Protein AF-A0A7C3EVA5-F1 (afdb_monomer)

Sequence (139 aa):
MPAAIPRGIEVLVKKASVDPEFKALLLERRSEAAREIGLELAPAETAMLNGAASGQLEAIIAQTTVSPVSRAAFLGKAAAVMLAALGAGAGCDGCIPVTGSAPDRPPASTGEQPDRPEKAPPKKNPDPMPTEGIRPDRP

Radius of gyration: 32.57 Å; Cα contacts (8 Å, |Δi|>4): 89; chains: 1; bounding box: 48×87×63 Å

Mean predicted aligned error: 17.36 Å

Solvent-accessible surface area (backbone atoms only — not comparable to full-atom values): 9161 Å² total; per-residue (Å²): 129,83,81,76,77,55,68,61,60,51,50,52,38,52,24,32,50,79,30,67,68,55,33,53,41,36,71,76,37,54,75,55,42,36,53,71,25,68,38,83,64,52,74,68,54,48,52,50,61,69,69,50,52,67,72,56,54,50,52,51,22,74,70,47,82,71,57,80,85,46,41,64,41,44,73,52,59,50,36,69,51,34,51,48,51,60,49,56,62,73,63,66,89,67,74,63,83,74,72,78,79,69,82,81,70,76,79,84,86,74,86,80,87,86,84,90,86,86,88,86,90,91,88,78,85,85,85,83,82,86,76,87,84,82,89,79,81,83,131

pLDDT: mean 71.33, std 17.52, range [39.62, 91.0]

Structure (mmCIF, N/CA/C/O backbone):
data_AF-A0A7C3EVA5-F1
#
_entry.id   AF-A0A7C3EVA5-F1
#
loop_
_atom_site.group_PDB
_atom_site.id
_atom_site.type_symbol
_atom_site.label_atom_id
_atom_site.label_alt_id
_atom_site.label_comp_id
_atom_site.label_asym_id
_atom_site.label_entity_id
_atom_site.label_seq_id
_atom_site.pdbx_PDB_ins_code
_atom_site.Cartn_x
_atom_site.Cartn_y
_atom_site.Cartn_z
_atom_site.occupancy
_atom_site.B_iso_or_equiv
_atom_site.auth_seq_id
_atom_site.auth_comp_id
_atom_site.auth_asym_id
_atom_site.auth_atom_id
_atom_site.pdbx_PDB_model_num
ATOM 1 N N . MET A 1 1 ? -1.117 10.955 -20.124 1.00 39.62 1 MET A N 1
ATOM 2 C CA . MET A 1 1 ? -1.614 9.664 -19.605 1.00 39.62 1 MET A CA 1
ATOM 3 C C . MET A 1 1 ? -1.345 9.664 -18.111 1.00 39.62 1 MET A C 1
ATOM 5 O O . MET A 1 1 ? -0.209 9.967 -17.762 1.00 39.62 1 MET A O 1
ATOM 9 N N . PRO A 1 2 ? -2.339 9.472 -17.229 1.00 46.97 2 PRO A N 1
ATOM 10 C CA . PRO A 1 2 ? -2.064 9.442 -15.796 1.00 46.97 2 PRO A CA 1
ATOM 11 C C . PRO A 1 2 ? -1.095 8.292 -15.497 1.00 46.97 2 PRO A C 1
ATOM 13 O O . PRO A 1 2 ? -1.225 7.212 -16.071 1.00 46.97 2 PRO A O 1
ATOM 16 N N . ALA A 1 3 ? -0.095 8.540 -14.652 1.00 56.44 3 ALA A N 1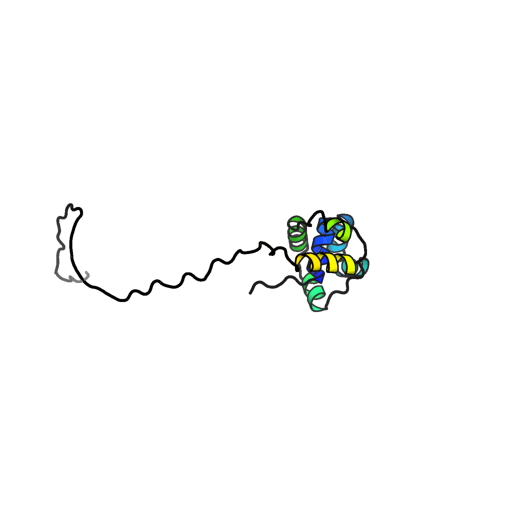
ATOM 17 C CA . ALA A 1 3 ? 0.829 7.505 -14.212 1.00 56.44 3 ALA A CA 1
ATOM 18 C C . ALA A 1 3 ? 0.031 6.439 -13.448 1.00 56.44 3 ALA A C 1
ATOM 20 O O . ALA A 1 3 ? -0.573 6.739 -12.418 1.00 56.44 3 ALA A O 1
ATOM 21 N N . ALA A 1 4 ? -0.021 5.217 -13.977 1.00 70.88 4 ALA A N 1
ATOM 22 C CA . ALA A 1 4 ? -0.650 4.108 -13.277 1.00 70.88 4 ALA A CA 1
ATOM 23 C C . ALA A 1 4 ? 0.143 3.835 -11.993 1.00 70.88 4 ALA A C 1
ATOM 25 O O . ALA A 1 4 ? 1.362 3.663 -12.041 1.00 70.88 4 ALA A O 1
ATOM 26 N N . ILE A 1 5 ? -0.543 3.819 -10.848 1.00 73.81 5 ILE A N 1
ATOM 27 C CA . ILE A 1 5 ? 0.078 3.412 -9.588 1.00 73.81 5 ILE A CA 1
ATOM 28 C C . ILE A 1 5 ? 0.494 1.942 -9.746 1.00 73.81 5 ILE A C 1
ATOM 30 O O . ILE A 1 5 ? -0.334 1.124 -10.161 1.00 73.81 5 ILE A O 1
ATOM 34 N N . PRO A 1 6 ? 1.754 1.587 -9.445 1.00 85.50 6 PRO A N 1
ATOM 35 C CA . PRO A 1 6 ? 2.186 0.202 -9.509 1.00 85.50 6 PRO A CA 1
ATOM 36 C C . PRO A 1 6 ? 1.341 -0.688 -8.596 1.00 85.50 6 PRO A C 1
ATOM 38 O O . PRO A 1 6 ? 1.009 -0.316 -7.466 1.00 85.50 6 PRO A O 1
ATOM 41 N N . ARG A 1 7 ? 0.983 -1.875 -9.093 1.00 85.31 7 ARG A N 1
ATOM 42 C CA . ARG A 1 7 ? 0.023 -2.767 -8.427 1.00 85.31 7 ARG A CA 1
ATOM 43 C C . ARG A 1 7 ? 0.498 -3.193 -7.041 1.00 85.31 7 ARG A C 1
ATOM 45 O O . ARG A 1 7 ? -0.337 -3.327 -6.150 1.00 85.31 7 ARG A O 1
ATOM 52 N N . GLY A 1 8 ? 1.806 -3.362 -6.835 1.00 87.31 8 GLY A N 1
ATOM 53 C CA . GLY A 1 8 ? 2.351 -3.717 -5.529 1.00 87.31 8 GLY A CA 1
ATOM 54 C C . GLY A 1 8 ? 2.138 -2.607 -4.498 1.00 87.31 8 GLY A C 1
ATOM 55 O O . GLY A 1 8 ? 1.635 -2.859 -3.404 1.00 87.31 8 GLY A O 1
ATOM 56 N N . ILE A 1 9 ? 2.424 -1.358 -4.875 1.00 87.38 9 ILE A N 1
ATOM 57 C CA . ILE A 1 9 ? 2.202 -0.188 -4.011 1.00 87.38 9 ILE A CA 1
ATOM 58 C C . ILE A 1 9 ? 0.711 -0.033 -3.690 1.00 87.38 9 ILE A C 1
ATOM 60 O O . ILE A 1 9 ? 0.348 0.228 -2.544 1.00 87.38 9 ILE A O 1
ATOM 64 N N . GLU A 1 10 ? -0.161 -0.254 -4.673 1.00 88.69 10 GLU A N 1
ATOM 65 C CA . GLU A 1 10 ? -1.607 -0.172 -4.474 1.00 88.69 10 GLU A CA 1
ATOM 66 C C . GLU A 1 10 ? -2.120 -1.191 -3.439 1.00 88.69 10 GLU A C 1
ATOM 68 O O . GLU A 1 10 ? -2.944 -0.846 -2.589 1.00 88.69 10 GLU A O 1
ATOM 73 N N . VAL A 1 11 ? -1.606 -2.427 -3.463 1.00 88.88 11 VAL A N 1
ATOM 74 C CA . VAL A 1 11 ? -1.947 -3.456 -2.466 1.00 88.88 11 VAL A CA 1
ATOM 75 C C . VAL A 1 11 ? -1.525 -3.029 -1.062 1.00 88.88 11 VAL A C 1
ATOM 77 O O . VAL A 1 11 ? -2.317 -3.157 -0.128 1.00 88.88 11 VAL A O 1
ATOM 80 N N . LEU A 1 12 ? -0.311 -2.494 -0.911 1.00 89.94 12 LEU A N 1
ATOM 81 C CA . LEU A 1 12 ? 0.214 -2.059 0.387 1.00 89.94 12 LEU A CA 1
ATOM 82 C C . LEU A 1 12 ? -0.621 -0.931 0.988 1.00 89.94 12 LEU A C 1
ATOM 84 O O . LEU A 1 12 ? -0.996 -0.991 2.158 1.00 89.94 12 LEU A O 1
ATOM 88 N N . VAL A 1 13 ? -0.953 0.070 0.173 1.00 90.19 13 VAL A N 1
ATOM 89 C CA . VAL A 1 13 ? -1.773 1.210 0.593 1.00 90.19 13 VAL A CA 1
ATOM 90 C C . VAL A 1 13 ? -3.177 0.750 0.993 1.00 90.19 13 VAL A C 1
ATOM 92 O O . VAL A 1 13 ? -3.679 1.146 2.045 1.00 90.19 13 VAL A O 1
ATOM 95 N N . LYS A 1 14 ? -3.809 -0.123 0.195 1.00 90.56 14 LYS A N 1
ATOM 96 C CA . LYS A 1 14 ? -5.143 -0.660 0.505 1.00 90.56 14 LYS A CA 1
ATOM 97 C C . LYS A 1 14 ? -5.141 -1.522 1.764 1.00 90.56 14 LYS A C 1
ATOM 99 O O . LYS A 1 14 ? -6.068 -1.408 2.562 1.00 90.56 14 LYS A O 1
ATOM 104 N N . LYS A 1 15 ? -4.098 -2.327 1.988 1.00 90.31 15 LYS A N 1
ATOM 105 C CA . LYS A 1 15 ? -3.949 -3.085 3.235 1.00 90.31 15 LYS A CA 1
ATOM 106 C C . LYS A 1 15 ? -3.798 -2.155 4.439 1.00 90.31 15 LYS A C 1
ATOM 108 O O . LYS A 1 15 ? -4.549 -2.289 5.397 1.00 90.31 15 LYS A O 1
ATOM 113 N N . ALA A 1 16 ? -2.906 -1.170 4.365 1.00 90.56 16 ALA A N 1
ATOM 114 C CA . ALA A 1 16 ? -2.685 -0.210 5.447 1.00 90.56 16 ALA A CA 1
ATOM 115 C C . ALA A 1 16 ? -3.921 0.659 5.767 1.00 90.56 16 ALA A C 1
ATOM 117 O O . ALA A 1 16 ? -4.032 1.193 6.867 1.00 90.56 16 ALA A O 1
ATOM 118 N N . SER A 1 17 ? -4.863 0.804 4.830 1.00 91.00 17 SER A N 1
ATOM 119 C CA . SER A 1 17 ? -6.144 1.485 5.074 1.00 91.00 17 SER A CA 1
ATOM 120 C C . SER A 1 17 ? -7.099 0.658 5.952 1.00 91.00 17 SER A C 1
ATOM 122 O O . SER A 1 17 ? -7.877 1.219 6.725 1.00 91.00 17 SER A O 1
ATOM 124 N N . VAL A 1 18 ? -7.034 -0.677 5.885 1.00 89.62 18 VAL A N 1
ATOM 125 C CA . VAL A 1 18 ? -7.943 -1.570 6.631 1.00 89.62 18 VAL A CA 1
ATOM 126 C C . VAL A 1 18 ? -7.304 -2.226 7.855 1.00 89.62 18 VAL A C 1
ATOM 128 O O . VAL A 1 18 ? -8.039 -2.675 8.734 1.00 89.62 18 VAL A O 1
ATOM 131 N N . ASP A 1 19 ? -5.972 -2.271 7.899 1.00 90.06 19 ASP A N 1
ATOM 132 C CA . ASP A 1 19 ? -5.154 -2.902 8.931 1.00 90.06 19 ASP A CA 1
ATOM 133 C C . ASP A 1 19 ? -4.195 -1.858 9.552 1.00 90.06 19 ASP A C 1
ATOM 135 O O . ASP A 1 19 ? -3.179 -1.498 8.943 1.00 90.06 19 ASP A O 1
ATOM 139 N N . PRO A 1 20 ? -4.519 -1.325 10.748 1.00 88.75 20 PRO A N 1
ATOM 140 C CA . PRO A 1 20 ? -3.715 -0.292 11.395 1.00 88.75 20 PRO A CA 1
ATOM 141 C C . PRO A 1 20 ? -2.366 -0.810 11.912 1.00 88.75 20 PRO A C 1
ATOM 143 O O . PRO A 1 20 ? -1.418 -0.026 11.988 1.00 88.75 20 PRO A O 1
ATOM 146 N N . GLU A 1 21 ? -2.248 -2.103 12.233 1.00 89.25 21 GLU A N 1
ATOM 147 C CA . GLU A 1 21 ? -0.969 -2.707 12.627 1.00 89.25 21 GLU A CA 1
ATOM 148 C C . GLU A 1 21 ? -0.035 -2.761 11.418 1.00 89.25 21 GLU A C 1
ATOM 150 O O . GLU A 1 21 ? 1.110 -2.306 11.480 1.00 89.25 21 GLU A O 1
ATOM 155 N N . PHE A 1 22 ? -0.566 -3.188 10.269 1.00 89.69 22 PHE A N 1
ATOM 156 C CA . PHE A 1 22 ? 0.178 -3.163 9.016 1.00 89.69 22 PHE A CA 1
ATOM 157 C C . PHE A 1 22 ? 0.539 -1.742 8.574 1.00 89.69 22 PHE A C 1
ATOM 159 O O . PHE A 1 22 ? 1.620 -1.526 8.030 1.00 89.69 22 PHE A O 1
ATOM 166 N N . LYS A 1 23 ? -0.322 -0.746 8.825 1.00 90.75 23 LYS A N 1
ATOM 167 C CA . LYS A 1 23 ? 0.007 0.665 8.570 1.00 90.75 23 LYS A CA 1
ATOM 168 C C . LYS A 1 23 ? 1.256 1.093 9.338 1.00 90.75 23 LYS A C 1
ATOM 170 O O . LYS A 1 23 ? 2.144 1.698 8.740 1.00 90.75 23 LYS A O 1
ATOM 175 N N . ALA A 1 24 ? 1.326 0.801 10.637 1.00 90.44 24 ALA A N 1
ATOM 176 C CA . ALA A 1 24 ? 2.489 1.151 11.452 1.00 90.44 24 ALA A CA 1
ATOM 177 C C . ALA A 1 24 ? 3.761 0.484 10.906 1.00 90.44 24 ALA A C 1
ATOM 179 O O . ALA A 1 24 ? 4.775 1.154 10.698 1.00 90.44 24 ALA A O 1
ATOM 180 N N . LEU A 1 25 ? 3.663 -0.803 10.561 1.00 90.56 25 LEU A N 1
ATOM 181 C CA . LEU A 1 25 ? 4.769 -1.569 9.996 1.00 90.56 25 LEU A CA 1
ATOM 182 C C . LEU A 1 25 ? 5.211 -1.035 8.624 1.00 90.56 25 LEU A C 1
ATOM 184 O O . LEU A 1 25 ? 6.407 -0.925 8.366 1.00 90.56 25 LEU A O 1
ATOM 188 N N . LEU A 1 26 ? 4.278 -0.622 7.761 1.00 89.94 26 LEU A N 1
ATOM 189 C CA . LEU A 1 26 ? 4.586 -0.006 6.469 1.00 89.94 26 LEU A CA 1
ATOM 190 C C . LEU A 1 26 ? 5.310 1.339 6.627 1.00 89.94 26 LEU A C 1
ATOM 192 O O . LEU A 1 26 ? 6.201 1.639 5.836 1.00 89.94 26 LEU A O 1
ATOM 196 N N . LEU A 1 27 ? 4.960 2.145 7.632 1.00 89.12 27 LEU A N 1
ATOM 197 C CA . LEU A 1 27 ? 5.599 3.445 7.869 1.00 89.12 27 LEU A CA 1
ATOM 198 C C . LEU A 1 27 ? 6.999 3.315 8.469 1.00 89.12 27 LEU A C 1
ATOM 200 O O . LEU A 1 27 ? 7.883 4.092 8.107 1.00 89.12 27 LEU A O 1
ATOM 204 N N . GLU A 1 28 ? 7.204 2.331 9.342 1.00 88.25 28 GLU A N 1
ATOM 205 C CA . GLU A 1 28 ? 8.499 2.068 9.967 1.00 88.25 28 GLU A CA 1
ATOM 206 C C . GLU A 1 28 ? 9.436 1.294 9.027 1.00 88.25 28 GLU A C 1
ATOM 208 O O . GLU A 1 28 ? 10.612 1.632 8.883 1.00 88.25 28 GLU A O 1
ATOM 213 N N . ARG A 1 29 ? 8.915 0.258 8.356 1.00 86.75 29 ARG A N 1
ATOM 214 C CA . ARG A 1 29 ? 9.695 -0.750 7.624 1.00 86.75 29 ARG A CA 1
ATOM 215 C C . ARG A 1 29 ? 9.073 -1.100 6.276 1.00 86.75 29 ARG A C 1
ATOM 217 O O . ARG A 1 29 ? 8.719 -2.242 5.986 1.00 86.75 29 ARG A O 1
ATOM 224 N N . ARG A 1 30 ? 9.013 -0.097 5.401 1.00 85.88 30 ARG A N 1
ATOM 225 C CA . ARG A 1 30 ? 8.369 -0.132 4.073 1.00 85.88 30 ARG A CA 1
ATOM 226 C C . ARG A 1 30 ? 8.618 -1.402 3.256 1.00 85.88 30 ARG A C 1
ATOM 228 O O . ARG A 1 30 ? 7.681 -2.021 2.765 1.00 85.88 30 ARG A O 1
ATOM 235 N N . SER A 1 31 ? 9.885 -1.781 3.097 1.00 79.56 31 SER A N 1
ATOM 236 C CA . SER A 1 31 ? 10.266 -2.934 2.270 1.00 79.56 31 SER A CA 1
ATOM 237 C C . SER A 1 31 ? 10.022 -4.276 2.974 1.00 79.56 31 SER A C 1
ATOM 239 O O . SER A 1 31 ? 9.767 -5.273 2.304 1.00 79.56 31 SER A O 1
ATOM 241 N N . GLU A 1 32 ? 10.057 -4.319 4.309 1.00 84.56 32 GLU A N 1
ATOM 242 C CA . GLU A 1 32 ? 9.725 -5.528 5.079 1.00 84.56 32 GLU A CA 1
ATOM 243 C C . GLU A 1 32 ? 8.214 -5.777 5.111 1.00 84.56 32 GLU A C 1
ATOM 245 O O . GLU A 1 32 ? 7.797 -6.930 5.025 1.00 84.56 32 GLU A O 1
ATOM 250 N N . ALA A 1 33 ? 7.398 -4.718 5.104 1.00 87.44 33 ALA A N 1
ATOM 251 C CA . ALA A 1 33 ? 5.938 -4.814 5.037 1.00 87.44 33 ALA A CA 1
ATOM 252 C C . ALA A 1 33 ? 5.448 -5.618 3.830 1.00 87.44 33 ALA A C 1
ATOM 254 O O . ALA A 1 33 ? 4.559 -6.459 3.942 1.00 87.44 33 ALA A O 1
ATOM 255 N N . ALA A 1 34 ? 6.063 -5.407 2.664 1.00 87.62 34 ALA A N 1
ATOM 256 C CA . ALA A 1 34 ? 5.739 -6.184 1.474 1.00 87.62 34 ALA A CA 1
ATOM 257 C C . ALA A 1 34 ? 6.062 -7.675 1.656 1.00 87.62 34 ALA A C 1
ATOM 259 O O . ALA A 1 34 ? 5.253 -8.536 1.312 1.00 87.62 34 ALA A O 1
ATOM 260 N N . ARG A 1 35 ? 7.198 -7.993 2.284 1.00 86.94 35 ARG A N 1
ATOM 261 C CA . ARG A 1 35 ? 7.612 -9.382 2.535 1.00 86.94 35 ARG A CA 1
ATOM 262 C C . ARG A 1 35 ? 6.706 -10.080 3.544 1.00 86.94 35 ARG A C 1
ATOM 264 O O . ARG A 1 35 ? 6.456 -11.270 3.389 1.00 86.94 35 ARG A O 1
ATOM 271 N N . GLU A 1 36 ? 6.176 -9.352 4.525 1.00 87.12 36 GLU A N 1
ATOM 272 C CA . GLU A 1 36 ? 5.260 -9.894 5.536 1.00 87.12 36 GLU A CA 1
ATOM 273 C C . GLU A 1 36 ? 3.993 -10.501 4.915 1.00 87.12 36 GLU A C 1
ATOM 275 O O . GLU A 1 36 ? 3.476 -11.511 5.394 1.00 87.12 36 GLU A O 1
ATOM 280 N N . ILE A 1 37 ? 3.518 -9.918 3.812 1.00 85.56 37 ILE A N 1
ATOM 281 C CA . ILE A 1 37 ? 2.356 -10.420 3.069 1.00 85.56 37 ILE A CA 1
ATOM 282 C C . ILE A 1 37 ? 2.723 -11.329 1.889 1.00 85.56 37 ILE A C 1
ATOM 284 O O . ILE A 1 37 ? 1.853 -11.714 1.106 1.00 85.56 37 ILE A O 1
ATOM 288 N N . GLY A 1 38 ? 4.008 -11.655 1.726 1.00 85.31 38 GLY A N 1
ATOM 289 C CA . GLY A 1 38 ? 4.509 -12.404 0.574 1.00 85.31 38 GLY A CA 1
ATOM 290 C C . GLY A 1 38 ? 4.355 -11.650 -0.751 1.00 85.31 38 GLY A C 1
ATOM 291 O O . GLY A 1 38 ? 4.178 -12.280 -1.791 1.00 85.31 38 GLY A O 1
ATOM 292 N N . LEU A 1 39 ? 4.364 -10.313 -0.719 1.00 88.06 39 LEU A N 1
ATOM 293 C CA . LEU A 1 39 ? 4.369 -9.469 -1.910 1.00 88.06 39 LEU A CA 1
ATOM 294 C C . LEU A 1 39 ? 5.813 -9.163 -2.309 1.00 88.06 39 LEU A C 1
ATOM 296 O O . LEU A 1 39 ? 6.559 -8.526 -1.564 1.00 88.06 39 LEU A O 1
ATOM 300 N N . GLU A 1 40 ? 6.188 -9.575 -3.514 1.00 88.06 40 GLU A N 1
ATOM 301 C CA . GLU A 1 40 ? 7.451 -9.168 -4.120 1.00 88.06 40 GLU A CA 1
ATOM 302 C C . GLU A 1 40 ? 7.252 -7.862 -4.887 1.00 88.06 40 GLU A C 1
ATOM 304 O O . GLU A 1 40 ? 6.447 -7.786 -5.814 1.00 88.06 40 GLU A O 1
ATOM 309 N N . LEU A 1 41 ? 7.973 -6.821 -4.472 1.00 86.50 41 LEU A N 1
ATOM 310 C CA . LEU A 1 41 ? 8.001 -5.541 -5.172 1.00 86.50 41 LEU A CA 1
ATOM 311 C C . LEU A 1 41 ? 9.082 -5.572 -6.250 1.00 86.50 41 LEU A C 1
ATOM 313 O O . LEU A 1 41 ? 10.206 -6.019 -6.003 1.00 86.50 41 LEU A O 1
ATOM 317 N N . ALA A 1 42 ? 8.771 -5.036 -7.428 1.00 88.94 42 ALA A N 1
ATOM 318 C CA . ALA A 1 42 ? 9.787 -4.796 -8.440 1.00 88.94 42 ALA A CA 1
ATOM 319 C C . ALA A 1 42 ? 10.803 -3.746 -7.937 1.00 88.94 42 ALA A C 1
ATOM 321 O O . ALA A 1 42 ? 10.431 -2.846 -7.179 1.00 88.94 42 ALA A O 1
ATOM 322 N N . PRO A 1 43 ? 12.063 -3.761 -8.414 1.00 86.19 43 PRO A N 1
ATOM 323 C CA . PRO A 1 43 ? 13.078 -2.794 -7.984 1.00 86.19 43 PRO A CA 1
ATOM 324 C C . PRO A 1 43 ? 12.639 -1.329 -8.132 1.00 86.19 43 PRO A C 1
ATOM 326 O O . PRO A 1 43 ? 12.939 -0.495 -7.279 1.00 86.19 43 PRO A O 1
ATOM 329 N N . ALA A 1 44 ? 11.877 -1.024 -9.188 1.00 86.19 44 ALA A N 1
ATOM 330 C CA . ALA A 1 44 ? 11.302 0.300 -9.409 1.00 86.19 44 ALA A CA 1
ATOM 331 C C . ALA A 1 44 ? 10.239 0.665 -8.357 1.00 86.19 44 ALA A C 1
ATOM 333 O O . ALA A 1 44 ? 10.227 1.789 -7.864 1.00 86.19 44 ALA A O 1
ATOM 334 N N . GLU A 1 45 ? 9.384 -0.281 -7.961 1.00 86.62 45 GLU A N 1
ATOM 335 C CA . GLU A 1 45 ? 8.369 -0.070 -6.924 1.00 86.62 45 GLU A CA 1
ATOM 336 C C . GLU A 1 45 ? 9.012 0.139 -5.554 1.00 86.62 45 GLU A C 1
ATOM 338 O O . GLU A 1 45 ? 8.614 1.037 -4.815 1.00 86.62 45 GLU A O 1
ATOM 343 N N . THR A 1 46 ? 10.049 -0.636 -5.231 1.00 87.81 46 THR A N 1
ATOM 344 C CA . THR A 1 46 ? 10.836 -0.449 -4.008 1.00 87.81 46 THR A CA 1
ATOM 345 C C . THR A 1 46 ? 11.499 0.925 -3.980 1.00 87.81 46 THR A C 1
ATOM 347 O O . THR A 1 46 ? 11.427 1.615 -2.965 1.00 87.81 46 THR A O 1
ATOM 350 N N . ALA A 1 47 ? 12.107 1.358 -5.089 1.00 86.12 47 ALA A N 1
ATOM 351 C CA . ALA A 1 47 ? 12.704 2.688 -5.190 1.00 86.12 47 ALA A CA 1
ATOM 352 C C . ALA A 1 47 ? 11.656 3.798 -5.007 1.00 86.12 47 ALA A C 1
ATOM 354 O O . ALA A 1 47 ? 11.895 4.750 -4.265 1.00 86.12 47 ALA A O 1
ATOM 355 N N . MET A 1 48 ? 10.474 3.649 -5.613 1.00 85.75 48 MET A N 1
ATOM 356 C CA . MET A 1 48 ? 9.358 4.585 -5.444 1.00 85.75 48 MET A CA 1
ATOM 357 C C . MET A 1 48 ? 8.854 4.629 -3.997 1.00 85.75 48 MET A C 1
ATOM 359 O O . MET A 1 48 ? 8.667 5.712 -3.446 1.00 85.75 48 MET A O 1
ATOM 363 N N . LEU A 1 49 ? 8.672 3.471 -3.359 1.00 86.44 49 LEU A N 1
ATOM 364 C CA . LEU A 1 49 ? 8.203 3.376 -1.976 1.00 86.44 49 LEU A CA 1
ATOM 365 C C . LEU A 1 49 ? 9.230 3.953 -0.985 1.00 86.44 49 LEU A C 1
ATOM 367 O O . LEU A 1 49 ? 8.867 4.636 -0.028 1.00 86.44 49 LEU A O 1
ATOM 371 N N . ASN A 1 50 ? 10.522 3.731 -1.226 1.00 85.31 50 ASN A N 1
ATOM 372 C CA . ASN A 1 50 ? 11.596 4.293 -0.408 1.00 85.31 50 ASN A CA 1
ATOM 373 C C . ASN A 1 50 ? 11.764 5.806 -0.629 1.00 85.31 50 ASN A C 1
ATOM 375 O O . ASN A 1 50 ? 12.062 6.525 0.322 1.00 85.31 50 ASN A O 1
ATOM 379 N N . GLY A 1 51 ? 11.525 6.296 -1.848 1.00 84.06 51 GLY A N 1
ATOM 380 C CA . GLY A 1 51 ? 11.563 7.723 -2.174 1.00 84.06 51 GLY A CA 1
ATOM 381 C C . GLY A 1 51 ? 10.356 8.521 -1.668 1.00 84.06 51 GLY A C 1
ATOM 382 O O . GLY A 1 51 ? 10.459 9.735 -1.502 1.00 84.06 51 GLY A O 1
ATOM 383 N N . ALA A 1 52 ? 9.222 7.868 -1.398 1.00 82.44 52 ALA A N 1
ATOM 384 C CA . ALA A 1 52 ? 8.030 8.532 -0.879 1.00 82.44 52 ALA A CA 1
ATOM 385 C C . ALA A 1 52 ? 8.252 9.073 0.548 1.00 82.44 52 ALA A C 1
ATOM 387 O O . ALA A 1 52 ? 8.766 8.379 1.433 1.00 82.44 52 ALA A O 1
ATOM 388 N N . ALA A 1 53 ? 7.826 10.314 0.797 1.00 85.25 53 ALA A N 1
ATOM 389 C CA . ALA A 1 53 ? 7.816 10.880 2.144 1.00 85.25 53 ALA A CA 1
ATOM 390 C C . ALA A 1 53 ? 6.756 10.173 3.004 1.00 85.25 53 ALA A C 1
ATOM 392 O O . ALA A 1 53 ? 5.644 9.932 2.532 1.00 85.25 53 ALA A O 1
ATOM 393 N N . SER A 1 54 ? 7.056 9.885 4.277 1.00 85.00 54 SER A N 1
ATOM 394 C CA . SER A 1 54 ? 6.117 9.167 5.159 1.00 85.00 54 SER A CA 1
ATOM 395 C C . SER A 1 54 ? 4.760 9.871 5.246 1.00 85.00 54 SER A C 1
ATOM 397 O O . SER A 1 54 ? 3.737 9.229 5.039 1.00 85.00 54 SER A O 1
ATOM 399 N N . GLY A 1 55 ? 4.748 11.202 5.393 1.00 86.44 55 GLY A N 1
ATOM 400 C CA . GLY A 1 55 ? 3.504 11.979 5.424 1.00 86.44 55 GLY A CA 1
ATOM 401 C C . GLY A 1 55 ? 2.693 11.917 4.122 1.00 86.44 55 GLY A C 1
ATOM 402 O O . GLY A 1 55 ? 1.466 11.949 4.159 1.00 86.44 55 GLY A O 1
ATOM 403 N N . GLN A 1 56 ? 3.351 11.763 2.967 1.00 85.81 56 GLN A N 1
ATOM 404 C CA . GLN A 1 56 ? 2.657 11.550 1.694 1.00 85.81 56 GLN A CA 1
ATOM 405 C C . GLN A 1 56 ? 2.012 10.163 1.654 1.00 85.81 56 GLN A C 1
ATOM 407 O O . GLN A 1 56 ? 0.857 10.036 1.252 1.00 85.81 56 GLN A O 1
ATOM 412 N N . LEU A 1 57 ? 2.732 9.129 2.094 1.00 86.00 57 LEU A N 1
ATOM 413 C CA . LEU A 1 57 ? 2.205 7.768 2.147 1.00 86.00 57 LEU A CA 1
ATOM 414 C C . LEU A 1 57 ? 1.014 7.677 3.113 1.00 86.00 57 LEU A C 1
ATOM 416 O O . LEU A 1 57 ? -0.008 7.088 2.774 1.00 86.00 57 LEU A O 1
ATOM 420 N N . GLU A 1 58 ? 1.101 8.328 4.272 1.00 87.19 58 GLU A N 1
ATOM 421 C CA . GLU A 1 58 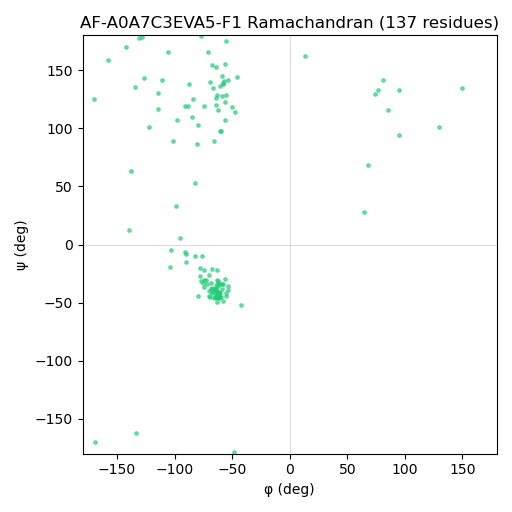? -0.001 8.424 5.233 1.00 87.19 58 GLU A CA 1
ATOM 422 C C . GLU A 1 58 ? -1.224 9.135 4.665 1.00 87.19 58 GLU A C 1
ATOM 424 O O . GLU A 1 58 ? -2.340 8.650 4.853 1.00 87.19 58 GLU A O 1
ATOM 429 N N . ALA A 1 59 ? -1.028 10.245 3.949 1.00 87.88 59 ALA A N 1
ATOM 430 C CA . ALA A 1 59 ? -2.117 10.963 3.296 1.00 87.88 59 ALA A CA 1
ATOM 431 C C . ALA A 1 59 ? -2.811 10.091 2.237 1.00 87.88 59 ALA A C 1
ATOM 433 O O . ALA A 1 59 ? -4.040 10.036 2.191 1.00 87.88 59 ALA A O 1
ATOM 434 N N . ILE A 1 60 ? -2.034 9.355 1.435 1.00 87.00 60 ILE A N 1
ATOM 435 C CA . ILE A 1 60 ? -2.569 8.418 0.441 1.00 87.00 60 ILE A CA 1
ATOM 436 C C . ILE A 1 60 ? -3.360 7.298 1.133 1.00 87.00 60 ILE A C 1
ATOM 438 O O . ILE A 1 60 ? -4.471 6.988 0.706 1.00 87.00 60 ILE A O 1
ATOM 442 N N . ILE A 1 61 ? -2.840 6.715 2.219 1.00 88.12 61 ILE A N 1
ATOM 443 C CA . ILE A 1 61 ? -3.536 5.669 2.989 1.00 88.12 61 ILE A CA 1
ATOM 444 C C . ILE A 1 61 ? -4.846 6.205 3.573 1.00 88.12 61 ILE A C 1
ATOM 446 O O . ILE A 1 61 ? -5.882 5.559 3.432 1.00 88.12 61 ILE A O 1
ATOM 450 N N . ALA A 1 62 ? -4.819 7.394 4.181 1.00 86.81 62 ALA A N 1
ATOM 451 C CA . ALA A 1 62 ? -5.992 8.018 4.788 1.00 86.81 62 ALA A CA 1
ATOM 452 C C . ALA A 1 62 ? -7.101 8.318 3.767 1.00 86.81 62 ALA A C 1
ATOM 454 O O . ALA A 1 62 ? -8.280 8.274 4.107 1.00 86.81 62 ALA A O 1
ATOM 455 N N . GLN A 1 63 ? -6.729 8.607 2.519 1.00 86.69 63 GLN A N 1
ATOM 456 C CA . GLN A 1 63 ? -7.670 8.878 1.434 1.00 86.69 63 GLN A CA 1
ATOM 457 C C . GLN A 1 63 ? -8.072 7.615 0.650 1.00 86.69 63 GLN A C 1
ATOM 459 O O . GLN A 1 63 ? -8.991 7.657 -0.169 1.00 86.69 63 GLN A O 1
ATOM 464 N N . THR A 1 64 ? -7.420 6.478 0.902 1.00 86.62 64 THR A N 1
ATOM 465 C CA . THR A 1 64 ? -7.720 5.215 0.225 1.00 86.62 64 THR A CA 1
ATOM 466 C C . THR A 1 64 ? -8.881 4.513 0.908 1.00 86.62 64 THR A C 1
ATOM 468 O O . THR A 1 64 ? -8.830 4.207 2.097 1.00 86.62 64 THR A O 1
ATOM 471 N N . THR A 1 65 ? -9.909 4.187 0.129 1.00 81.81 65 THR A N 1
ATOM 472 C CA . THR A 1 65 ? -11.054 3.398 0.584 1.00 81.81 65 THR A CA 1
ATOM 473 C C . THR A 1 65 ? -11.046 2.023 -0.072 1.00 81.81 65 THR A C 1
ATOM 475 O O . THR A 1 65 ? -10.690 1.856 -1.240 1.00 81.81 65 THR A O 1
ATOM 478 N N . VAL A 1 66 ? -11.420 1.010 0.706 1.00 82.25 66 VAL A N 1
ATOM 479 C CA . VAL A 1 66 ? -11.536 -0.374 0.243 1.00 82.25 66 VAL A CA 1
ATOM 480 C C . VAL A 1 66 ? -13.001 -0.770 0.317 1.00 82.25 66 VAL A C 1
ATOM 482 O O . VAL A 1 66 ? -13.651 -0.575 1.345 1.00 82.25 66 VAL A O 1
ATOM 485 N N . SER A 1 67 ? -13.520 -1.326 -0.778 1.00 80.62 67 SER A N 1
ATOM 486 C CA . SER A 1 67 ? -14.885 -1.851 -0.816 1.00 80.62 67 SER A CA 1
ATOM 487 C C . SER A 1 67 ? -15.076 -2.919 0.272 1.00 80.62 67 SER A C 1
ATOM 489 O O . SER A 1 67 ? -14.180 -3.742 0.487 1.00 80.62 67 SER A O 1
ATOM 491 N N . PRO A 1 68 ? -16.233 -2.963 0.957 1.00 76.69 68 PRO A N 1
ATOM 492 C CA . PRO A 1 68 ? -16.491 -3.946 2.010 1.00 76.69 68 PRO A CA 1
ATOM 493 C C . PRO A 1 68 ? -16.334 -5.397 1.530 1.00 76.69 68 PRO A C 1
ATOM 495 O O . PRO A 1 68 ? -15.908 -6.246 2.308 1.00 76.69 68 PRO A O 1
ATOM 498 N N . VAL A 1 69 ? -16.590 -5.668 0.245 1.00 79.25 69 VAL A N 1
ATOM 499 C CA . VAL A 1 69 ? -16.442 -7.001 -0.363 1.00 79.25 69 VAL A CA 1
ATOM 500 C C . VAL A 1 69 ? -14.974 -7.433 -0.438 1.00 79.25 69 VAL A C 1
ATOM 502 O O . VAL A 1 69 ? -14.655 -8.593 -0.191 1.00 79.25 69 VAL A O 1
ATOM 505 N N . SER A 1 70 ? -14.058 -6.507 -0.737 1.00 81.25 70 SER A N 1
ATOM 506 C CA . SER A 1 70 ? -12.623 -6.804 -0.821 1.00 81.25 70 SER A CA 1
ATOM 507 C C . SER A 1 70 ? -11.896 -6.631 0.513 1.00 81.25 70 SER A C 1
ATOM 509 O O . SER A 1 70 ? -10.808 -7.176 0.680 1.00 81.25 70 SER A O 1
ATOM 511 N N . ARG A 1 71 ? -12.497 -5.958 1.503 1.00 82.06 71 ARG A N 1
ATOM 512 C CA . ARG A 1 71 ? -11.900 -5.738 2.831 1.00 82.06 71 ARG A CA 1
ATOM 513 C C . ARG A 1 71 ? -11.444 -7.033 3.510 1.00 82.06 71 ARG A C 1
ATOM 515 O O . ARG A 1 71 ? -10.366 -7.052 4.094 1.00 82.06 71 ARG A O 1
ATOM 522 N N . ALA A 1 72 ? -12.210 -8.118 3.385 1.00 82.88 72 ALA A N 1
ATOM 523 C CA . ALA A 1 72 ? -11.836 -9.421 3.941 1.00 82.88 72 ALA A CA 1
ATOM 524 C C . ALA A 1 72 ? -10.539 -9.984 3.327 1.00 82.88 72 ALA A C 1
ATOM 526 O O . ALA A 1 72 ? -9.725 -10.569 4.037 1.00 82.88 72 ALA A O 1
ATOM 527 N N . ALA A 1 73 ? -10.304 -9.755 2.031 1.00 83.38 73 ALA A N 1
ATOM 528 C CA . ALA A 1 73 ? -9.064 -10.149 1.364 1.00 83.38 73 ALA A CA 1
ATOM 529 C C . ALA A 1 73 ? -7.855 -9.345 1.875 1.00 83.38 73 ALA A C 1
ATOM 531 O O . ALA A 1 73 ? -6.771 -9.902 2.042 1.00 83.38 73 ALA A O 1
ATOM 532 N N . PHE A 1 74 ? -8.047 -8.053 2.165 1.00 83.38 74 PHE A N 1
ATOM 533 C CA . PHE A 1 74 ? -6.990 -7.166 2.667 1.00 83.38 74 PHE A CA 1
ATOM 534 C C . PHE A 1 74 ? -6.675 -7.345 4.159 1.00 83.38 74 PHE A C 1
ATOM 536 O O . PHE A 1 74 ? -5.566 -7.025 4.573 1.00 83.38 74 PHE A O 1
ATOM 543 N N . LEU A 1 75 ? -7.588 -7.922 4.946 1.00 82.56 75 LEU A N 1
ATOM 544 C CA . LEU A 1 75 ? -7.312 -8.352 6.326 1.00 82.56 75 LEU A CA 1
ATOM 545 C C . LEU A 1 75 ? -6.488 -9.653 6.400 1.00 82.56 75 LEU A C 1
ATOM 547 O O . LEU A 1 75 ? -6.023 -10.041 7.468 1.00 82.56 75 LEU A O 1
ATOM 551 N N . GLY A 1 76 ? -6.297 -10.344 5.273 1.00 81.00 76 GLY A N 1
ATOM 552 C CA . GLY A 1 76 ? -5.471 -11.545 5.201 1.00 81.00 76 GLY A CA 1
ATOM 553 C C . GLY A 1 76 ? -3.961 -11.265 5.187 1.00 81.00 76 GLY A C 1
ATOM 554 O O . GLY A 1 76 ? -3.488 -10.127 5.162 1.00 81.00 76 GLY A O 1
ATOM 555 N N . LYS A 1 77 ? -3.168 -12.342 5.141 1.00 79.94 77 LYS A N 1
ATOM 556 C CA . LYS A 1 77 ? -1.702 -12.283 4.968 1.00 79.94 77 LYS A CA 1
ATOM 557 C C . LYS A 1 77 ? -1.222 -12.624 3.556 1.00 79.94 77 LYS A C 1
ATOM 559 O O . LYS A 1 77 ? -0.040 -12.514 3.290 1.00 79.94 77 LYS A O 1
ATOM 564 N N . ALA A 1 78 ? -2.108 -13.025 2.646 1.00 83.19 78 ALA A N 1
ATOM 565 C CA . ALA A 1 78 ? -1.714 -13.479 1.314 1.00 83.19 78 ALA A CA 1
ATOM 566 C C . ALA A 1 78 ? -1.854 -12.365 0.264 1.00 83.19 78 ALA A C 1
ATOM 568 O O . ALA A 1 78 ? -2.965 -12.051 -0.173 1.00 83.19 78 ALA A O 1
ATOM 569 N N . ALA A 1 79 ? -0.729 -11.821 -0.203 1.00 77.69 79 ALA A N 1
ATOM 570 C CA . ALA A 1 79 ? -0.703 -10.808 -1.257 1.00 77.69 79 ALA A CA 1
ATOM 571 C C . ALA A 1 79 ? -1.363 -11.269 -2.564 1.00 77.69 79 ALA A C 1
ATOM 573 O O . ALA A 1 79 ? -2.020 -10.471 -3.223 1.00 77.69 79 ALA A O 1
ATOM 574 N N . ALA A 1 80 ? -1.264 -12.555 -2.916 1.00 79.19 80 ALA A N 1
ATOM 575 C CA . ALA A 1 80 ? -1.927 -13.111 -4.098 1.00 79.19 80 ALA A CA 1
ATOM 576 C C . ALA A 1 80 ? -3.457 -12.940 -4.050 1.00 79.19 80 ALA A C 1
ATOM 578 O O . ALA A 1 80 ? -4.079 -12.608 -5.057 1.00 79.19 80 ALA A O 1
ATOM 579 N N . VAL A 1 81 ? -4.062 -13.096 -2.867 1.00 78.75 81 VAL A N 1
ATOM 580 C CA . VAL A 1 81 ? -5.508 -12.908 -2.663 1.00 78.75 81 VAL A CA 1
ATOM 581 C C . VAL A 1 81 ? -5.875 -11.428 -2.776 1.00 78.75 81 VAL A C 1
ATOM 583 O O . VAL A 1 81 ? -6.874 -11.085 -3.405 1.00 78.75 81 VAL A O 1
ATOM 586 N N . MET A 1 82 ? -5.042 -10.536 -2.234 1.00 83.31 82 MET A N 1
ATOM 587 C CA . MET A 1 82 ? -5.236 -9.088 -2.361 1.00 83.31 82 MET A CA 1
ATOM 588 C C . MET A 1 82 ? -5.101 -8.626 -3.813 1.00 83.31 82 MET A C 1
ATOM 590 O O . MET A 1 82 ? -5.954 -7.886 -4.291 1.00 83.31 82 MET A O 1
ATOM 594 N N . LEU A 1 83 ? -4.083 -9.102 -4.539 1.00 77.31 83 LEU A N 1
ATOM 595 C CA . LEU A 1 83 ? -3.883 -8.828 -5.965 1.00 77.31 83 LEU A CA 1
ATOM 596 C C . LEU A 1 83 ? -5.056 -9.335 -6.807 1.00 77.31 83 LEU A C 1
ATOM 598 O O . LEU A 1 83 ? -5.510 -8.618 -7.699 1.00 77.31 83 LEU A O 1
ATOM 602 N N . ALA A 1 84 ? -5.581 -10.525 -6.502 1.00 78.25 84 ALA A N 1
ATOM 603 C CA . ALA A 1 84 ? -6.769 -11.066 -7.152 1.00 78.25 84 ALA A CA 1
ATOM 604 C C . ALA A 1 84 ? -8.012 -10.209 -6.870 1.00 78.25 84 ALA A C 1
ATOM 606 O O . ALA A 1 84 ? -8.739 -9.877 -7.802 1.00 78.25 84 ALA A O 1
ATOM 607 N N . ALA A 1 85 ? -8.218 -9.761 -5.628 1.00 76.62 85 ALA A N 1
ATOM 608 C CA . ALA A 1 85 ? -9.307 -8.842 -5.281 1.00 76.62 85 ALA A CA 1
ATOM 609 C C . ALA A 1 85 ? -9.175 -7.486 -5.999 1.00 76.62 85 ALA A C 1
ATOM 611 O O . ALA A 1 85 ? -10.166 -6.869 -6.385 1.00 76.62 85 ALA A O 1
ATOM 612 N N . LEU A 1 86 ? -7.940 -7.041 -6.227 1.00 72.50 86 LEU A N 1
ATOM 613 C CA . LEU A 1 86 ? -7.618 -5.829 -6.970 1.00 72.50 86 LEU A CA 1
ATOM 614 C C . LEU A 1 86 ? -7.815 -6.028 -8.490 1.00 72.50 86 LEU A C 1
ATOM 616 O O . LEU A 1 86 ? -8.139 -5.090 -9.217 1.00 72.50 86 LEU A O 1
ATOM 620 N N . GLY A 1 87 ? -7.619 -7.246 -8.999 1.00 63.16 87 GLY A N 1
ATOM 621 C CA . GLY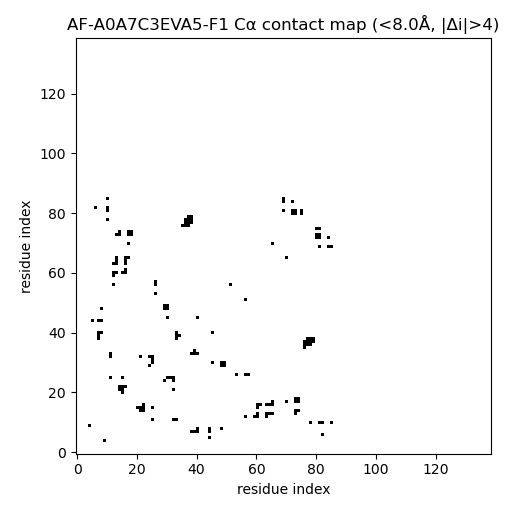 A 1 87 ? -7.901 -7.644 -10.385 1.00 63.16 87 GLY A CA 1
ATOM 622 C C . GLY A 1 87 ? -9.389 -7.868 -10.660 1.00 63.16 87 GLY A C 1
ATOM 623 O O . GLY A 1 87 ? -9.860 -7.554 -11.748 1.00 63.16 87 GLY A O 1
ATOM 624 N N . ALA A 1 88 ? -10.147 -8.311 -9.657 1.00 54.03 88 ALA A N 1
ATOM 625 C CA . ALA A 1 88 ? -11.590 -8.511 -9.748 1.00 54.03 88 ALA A CA 1
ATOM 626 C C . ALA A 1 88 ? -12.371 -7.192 -9.907 1.00 54.03 88 ALA A C 1
ATOM 628 O O . ALA A 1 88 ? -13.468 -7.206 -10.444 1.00 54.03 88 ALA A O 1
ATOM 629 N N . GLY A 1 89 ? -11.788 -6.050 -9.519 1.00 48.72 89 GLY A N 1
ATOM 630 C CA . GLY A 1 89 ? -12.337 -4.717 -9.809 1.00 48.72 89 GLY A CA 1
ATOM 631 C C . GLY A 1 89 ? -11.998 -4.172 -11.204 1.00 48.72 89 GLY A C 1
ATOM 632 O O . GLY A 1 89 ? -12.562 -3.165 -11.615 1.00 4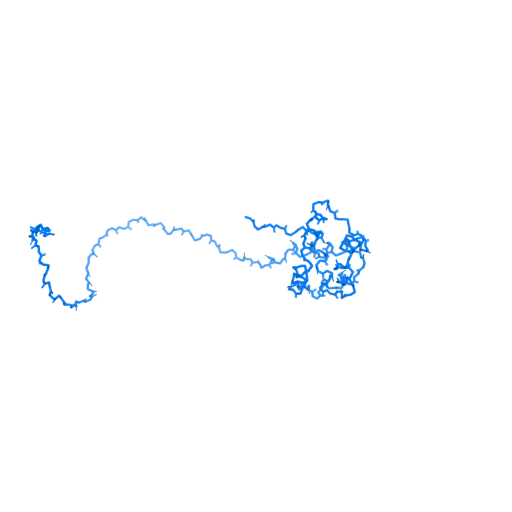8.72 89 GLY A O 1
ATOM 633 N N . ALA A 1 90 ? -11.090 -4.819 -11.946 1.00 46.78 90 ALA A N 1
ATOM 634 C CA . ALA A 1 90 ? -10.798 -4.484 -13.345 1.00 46.78 90 ALA A CA 1
ATOM 635 C C . ALA A 1 90 ? -11.665 -5.289 -14.337 1.00 46.78 90 ALA A C 1
ATOM 637 O O . ALA A 1 90 ? -11.643 -5.019 -15.536 1.00 46.78 90 ALA A O 1
ATOM 638 N N . GLY A 1 91 ? -12.448 -6.255 -13.842 1.00 44.97 91 GLY A N 1
ATOM 639 C CA . GLY A 1 91 ? 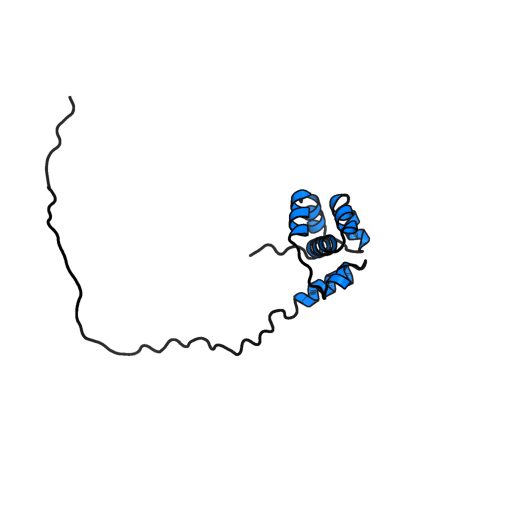-13.473 -6.970 -14.595 1.00 44.97 91 GLY A CA 1
ATOM 640 C C . GLY A 1 91 ? -14.863 -6.422 -14.275 1.00 44.97 91 GLY A C 1
ATOM 641 O O . GLY A 1 91 ? -15.533 -6.929 -13.389 1.00 44.97 91 GLY A O 1
ATOM 642 N N . CYS A 1 92 ? -15.302 -5.411 -15.022 1.00 43.59 92 CYS A N 1
ATOM 643 C CA . CYS A 1 92 ? -16.667 -4.867 -15.013 1.00 43.59 92 CYS A CA 1
ATOM 644 C C . CYS A 1 92 ? -17.160 -4.124 -13.747 1.00 43.59 92 CYS A C 1
ATOM 646 O O . CYS A 1 92 ? -18.168 -4.494 -13.161 1.00 43.59 92 CYS A O 1
ATOM 648 N N . ASP A 1 93 ? -16.590 -2.946 -13.467 1.00 45.44 93 ASP A N 1
ATOM 649 C CA . ASP A 1 93 ? -17.358 -1.795 -12.922 1.00 45.44 93 ASP A CA 1
ATOM 650 C C . ASP A 1 93 ? -17.720 -0.807 -14.059 1.00 45.44 93 ASP A C 1
ATOM 652 O O . ASP A 1 93 ? -17.714 0.411 -13.939 1.00 45.44 93 ASP A O 1
ATOM 656 N N . GLY A 1 94 ? -17.949 -1.376 -15.245 1.00 46.12 94 GLY A N 1
ATOM 657 C CA . GLY A 1 94 ? -18.373 -0.704 -16.475 1.00 46.12 94 GLY A CA 1
ATOM 658 C C . GLY A 1 94 ? -19.414 -1.519 -17.242 1.00 46.12 94 GLY A C 1
ATOM 659 O O . GLY A 1 94 ? -19.725 -1.208 -18.385 1.00 46.12 94 GLY A O 1
ATOM 660 N N . CYS A 1 95 ? -19.980 -2.554 -16.616 1.00 46.22 95 CYS A N 1
ATOM 661 C CA . CYS A 1 95 ? -21.171 -3.229 -17.113 1.00 46.22 95 CYS A CA 1
ATOM 662 C C . C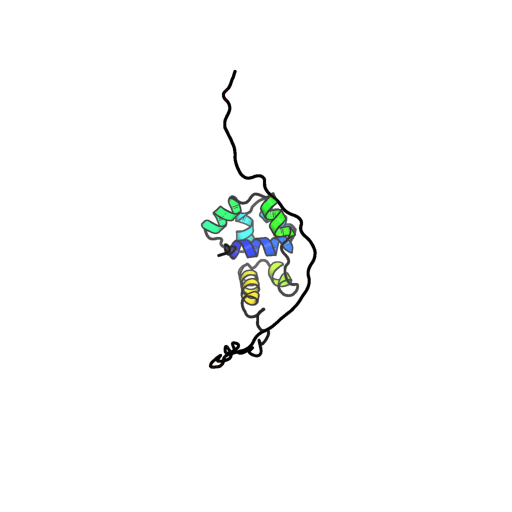YS A 1 95 ? -22.422 -2.438 -16.677 1.00 46.22 95 CYS A C 1
ATOM 664 O O . CYS A 1 95 ? -23.354 -2.987 -16.096 1.00 46.22 95 CYS A O 1
ATOM 666 N N . ILE A 1 96 ? -22.464 -1.136 -16.970 1.00 51.53 96 ILE A N 1
ATOM 667 C CA . ILE A 1 96 ? -23.745 -0.566 -17.374 1.00 51.53 96 ILE A CA 1
ATOM 668 C C . ILE A 1 96 ? -23.908 -1.093 -18.800 1.00 51.53 96 ILE A C 1
ATOM 670 O O . ILE A 1 96 ? -23.028 -0.819 -19.621 1.00 51.53 96 ILE A O 1
ATOM 674 N N . PRO A 1 97 ? -24.946 -1.875 -19.139 1.00 46.88 97 PRO A N 1
ATOM 675 C CA . PRO A 1 97 ? -25.282 -2.048 -20.537 1.00 46.88 97 PRO A CA 1
ATOM 676 C C . PRO A 1 97 ? -25.599 -0.646 -21.054 1.00 46.88 97 PRO A C 1
ATOM 678 O O . PRO A 1 97 ? -26.681 -0.113 -20.819 1.00 46.88 97 PRO A O 1
ATOM 681 N N . VAL A 1 98 ? -24.629 -0.002 -21.701 1.00 50.44 98 VAL A N 1
ATOM 682 C CA . VAL A 1 98 ? -24.915 1.122 -22.579 1.00 50.44 98 VAL A CA 1
ATOM 683 C C . VAL A 1 98 ? -25.705 0.502 -23.719 1.00 50.44 98 VAL A C 1
ATOM 685 O O . VAL A 1 98 ? -25.155 0.001 -24.697 1.00 50.44 98 VAL A O 1
ATOM 688 N N . THR A 1 99 ? -27.021 0.459 -23.534 1.00 52.00 99 THR A N 1
ATOM 689 C CA . THR A 1 99 ? -27.986 0.381 -24.618 1.00 52.00 99 THR A CA 1
ATOM 690 C C . THR A 1 99 ? -27.553 1.446 -25.612 1.00 52.00 99 THR A C 1
ATOM 692 O O . THR A 1 99 ? -27.475 2.620 -25.254 1.00 52.00 99 THR A O 1
ATOM 695 N N . GLY A 1 100 ? -27.131 1.012 -26.798 1.00 49.50 100 GLY A N 1
ATOM 696 C CA . GLY A 1 100 ? -26.419 1.859 -27.742 1.00 49.50 100 GLY A CA 1
ATOM 697 C C . GLY A 1 100 ? -27.133 3.184 -27.986 1.00 49.50 100 GLY A C 1
ATOM 698 O O . GLY A 1 100 ? -28.229 3.209 -28.537 1.00 49.50 100 GLY A O 1
ATOM 699 N N . SER A 1 101 ? -26.473 4.286 -27.645 1.00 52.28 101 SER A N 1
ATOM 700 C CA . SER A 1 101 ? -26.712 5.540 -28.342 1.00 52.28 101 SER A CA 1
ATOM 701 C C . SER A 1 101 ? -25.916 5.452 -29.633 1.00 52.28 101 SER A C 1
ATOM 703 O O . SER A 1 101 ? -24.686 5.522 -29.630 1.00 52.28 101 SER A O 1
ATOM 705 N N . ALA A 1 102 ? -26.633 5.194 -30.725 1.00 56.78 102 ALA A N 1
ATOM 706 C CA . ALA A 1 102 ? -26.109 5.289 -32.075 1.00 56.78 102 ALA A CA 1
ATOM 707 C C . ALA A 1 102 ? -25.322 6.604 -32.244 1.00 56.78 102 ALA A C 1
ATOM 709 O O . ALA A 1 102 ? -25.725 7.618 -31.669 1.00 56.78 102 ALA A O 1
ATOM 710 N N . PRO A 1 103 ? -24.223 6.632 -33.021 1.00 48.62 103 PRO A N 1
ATOM 711 C CA . PRO A 1 103 ? -23.651 7.902 -33.434 1.00 48.62 103 PRO A CA 1
ATOM 712 C C . PRO A 1 103 ? -24.747 8.685 -34.155 1.00 48.62 103 PRO A C 1
ATOM 714 O O . PRO A 1 103 ? -25.337 8.180 -35.115 1.00 48.62 103 PRO A O 1
ATOM 717 N N . ASP A 1 104 ? -25.041 9.883 -33.649 1.00 50.16 104 ASP A N 1
ATOM 718 C CA . ASP A 1 104 ? -25.945 10.818 -34.299 1.00 50.16 104 ASP A CA 1
ATOM 719 C C . ASP A 1 104 ? -25.390 11.058 -35.704 1.00 50.16 104 ASP A C 1
ATOM 721 O O . ASP A 1 104 ? -24.297 11.593 -35.912 1.00 50.16 104 ASP A O 1
ATOM 725 N N . ARG A 1 105 ? -26.095 10.482 -36.671 1.00 53.69 105 ARG A N 1
ATOM 726 C CA . ARG A 1 105 ? -25.811 10.614 -38.088 1.00 53.69 105 ARG A CA 1
ATOM 727 C C . ARG A 1 105 ? -26.019 12.099 -38.376 1.00 53.69 105 ARG A C 1
ATOM 729 O O . ARG A 1 105 ? -27.134 12.562 -38.142 1.00 53.69 105 ARG A O 1
ATOM 736 N N . PRO A 1 106 ? -25.014 12.853 -38.855 1.00 55.34 106 PRO A N 1
ATOM 737 C CA . PRO A 1 106 ? -25.240 14.256 -39.161 1.00 55.34 106 PRO A CA 1
ATOM 738 C C . PRO A 1 106 ? -26.414 14.333 -40.145 1.00 55.34 106 PRO A C 1
ATOM 740 O O . PRO A 1 106 ? -26.407 13.586 -41.135 1.00 55.34 106 PRO A O 1
ATOM 743 N N . PRO A 1 107 ? -27.446 15.157 -39.888 1.00 48.72 107 PRO A N 1
ATOM 744 C CA . PRO A 1 107 ? -28.489 15.346 -40.872 1.00 48.72 107 PRO A CA 1
ATOM 745 C C . PRO A 1 107 ? -27.824 15.878 -42.139 1.00 48.72 107 PRO A C 1
ATOM 747 O O . PRO A 1 107 ? -27.026 16.816 -42.112 1.00 48.72 107 PRO A O 1
ATOM 750 N N . ALA A 1 108 ? -28.109 15.203 -43.247 1.00 50.72 108 ALA A N 1
ATOM 751 C CA . ALA A 1 108 ? -27.686 15.614 -44.567 1.00 50.72 108 ALA A CA 1
ATOM 752 C C . ALA A 1 108 ? -28.292 16.991 -44.866 1.00 50.72 108 ALA A C 1
ATOM 754 O O . ALA A 1 108 ? -29.445 17.088 -45.273 1.00 50.72 108 ALA A O 1
ATOM 755 N N . SER A 1 109 ? -27.523 18.059 -44.674 1.00 47.50 109 SER A N 1
ATOM 756 C CA . SER A 1 109 ? -27.897 19.382 -45.167 1.00 47.50 109 SER A CA 1
ATOM 757 C C . SER A 1 109 ? -27.544 19.459 -46.650 1.00 47.50 109 SER A C 1
ATOM 759 O O . SER A 1 109 ? -26.446 19.864 -47.024 1.00 47.50 109 SER A O 1
ATOM 761 N N . THR A 1 110 ? -28.465 19.013 -47.503 1.00 48.19 110 THR A N 1
ATOM 762 C CA . THR A 1 110 ? -28.487 19.357 -48.930 1.00 48.19 110 THR A CA 1
ATOM 763 C C . THR A 1 110 ? -29.737 20.189 -49.203 1.00 48.19 110 THR A C 1
ATOM 765 O O . THR A 1 110 ? -30.839 19.672 -49.057 1.00 48.19 110 THR A O 1
ATOM 768 N N . GLY A 1 111 ? -29.529 21.445 -49.623 1.00 42.53 111 GLY A N 1
ATOM 769 C CA . GLY A 1 111 ? -30.557 22.384 -50.106 1.00 42.53 111 GLY A CA 1
ATOM 770 C C . GLY A 1 111 ? -31.330 23.092 -48.979 1.00 42.53 111 GLY A C 1
ATOM 771 O O . GLY A 1 111 ? -31.593 22.484 -47.957 1.00 42.53 111 GLY A O 1
ATOM 772 N N . GLU A 1 112 ? -31.716 24.368 -49.028 1.00 41.84 112 GLU A N 1
ATOM 773 C CA . GLU A 1 112 ? -31.802 25.371 -50.094 1.00 41.84 112 GLU A CA 1
ATOM 774 C C . GLU A 1 112 ? -31.792 26.793 -49.450 1.00 41.84 112 GLU A C 1
ATOM 776 O O . GLU A 1 112 ? -32.077 26.952 -48.265 1.00 41.84 112 GLU A O 1
ATOM 781 N N . GLN A 1 113 ? -31.430 27.817 -50.237 1.00 43.94 113 GLN A N 1
ATOM 782 C CA . GLN A 1 113 ? -31.691 29.274 -50.062 1.00 43.94 113 GLN A CA 1
ATOM 783 C C . GLN A 1 113 ? -33.180 29.600 -49.732 1.00 43.94 113 GLN A C 1
ATOM 785 O O . GLN A 1 113 ? -33.991 28.689 -49.865 1.00 43.94 113 GLN A O 1
ATOM 790 N N . PRO A 1 114 ? -33.655 30.868 -49.564 1.00 54.53 114 PRO A N 1
ATOM 791 C CA . PRO A 1 114 ? -33.113 32.178 -49.126 1.00 54.53 114 PRO A CA 1
ATOM 792 C C . PRO A 1 114 ? -34.066 32.890 -48.088 1.00 54.53 114 PRO A C 1
ATOM 794 O O . PRO A 1 114 ? -34.937 32.244 -47.526 1.00 54.53 114 PRO A O 1
ATOM 797 N N . ASP A 1 115 ? -33.909 34.215 -47.870 1.00 42.78 115 ASP A N 1
ATOM 798 C CA . ASP A 1 115 ? -34.827 35.199 -47.205 1.00 42.78 115 ASP A CA 1
ATOM 799 C C . ASP A 1 115 ? -34.683 35.569 -45.691 1.00 42.78 115 ASP A C 1
ATOM 801 O O . ASP A 1 115 ? -35.206 34.924 -44.791 1.00 42.78 115 ASP A O 1
ATOM 805 N N . ARG A 1 116 ? -33.944 36.675 -45.435 1.00 43.91 116 ARG A N 1
ATOM 806 C CA . ARG A 1 116 ? -34.295 37.985 -44.777 1.00 43.91 116 ARG A CA 1
ATOM 807 C C . ARG A 1 116 ? -35.644 38.120 -43.985 1.00 43.91 116 ARG A C 1
ATOM 809 O O . ARG A 1 116 ? -36.579 37.440 -44.379 1.00 43.91 116 ARG A O 1
ATOM 816 N N . PRO A 1 117 ? -35.911 39.114 -43.068 1.00 53.81 117 PRO A N 1
ATOM 817 C CA . PRO A 1 117 ? -35.118 40.007 -42.173 1.00 53.81 117 PRO A CA 1
ATOM 818 C C . PRO A 1 117 ? -35.572 40.084 -40.665 1.00 53.81 117 PRO A C 1
ATOM 820 O O . PRO A 1 117 ? -36.637 39.624 -40.280 1.00 53.81 117 PRO A O 1
ATOM 823 N N . GLU A 1 118 ? -34.802 40.868 -39.883 1.00 50.88 118 GLU A N 1
ATOM 824 C CA . GLU A 1 118 ? -35.210 41.927 -38.912 1.00 50.88 118 GLU A CA 1
ATOM 825 C C . GLU A 1 118 ? -35.405 41.730 -37.385 1.00 50.88 118 GLU A C 1
ATOM 827 O O . GLU A 1 118 ? -36.226 40.951 -36.919 1.00 50.88 118 GLU A O 1
ATOM 832 N N . LYS A 1 119 ? -34.785 42.706 -36.675 1.00 45.97 119 LYS A N 1
ATOM 833 C CA . LYS A 1 119 ? -35.151 43.383 -35.399 1.00 45.97 119 LYS A CA 1
ATOM 834 C C . LYS A 1 119 ? -34.908 42.605 -34.091 1.00 45.97 119 LYS A C 1
ATOM 836 O O . LYS A 1 119 ? -35.296 41.461 -33.965 1.00 45.97 119 LYS A O 1
ATOM 841 N N . ALA A 1 120 ? -34.302 43.169 -33.035 1.00 49.38 120 ALA A N 1
ATOM 842 C CA . ALA A 1 120 ? -34.313 44.543 -32.488 1.00 49.38 120 ALA A CA 1
ATOM 843 C C . ALA A 1 120 ? -33.203 44.709 -31.396 1.00 49.38 120 ALA A C 1
ATOM 845 O O . ALA A 1 120 ? -32.483 43.736 -31.174 1.00 49.38 120 ALA A O 1
ATOM 846 N N . PRO A 1 121 ? -33.110 45.801 -30.585 1.00 58.97 121 PRO A N 1
ATOM 847 C CA . PRO A 1 121 ? -33.549 47.207 -30.712 1.00 58.97 121 PRO A CA 1
ATOM 848 C C . PRO A 1 121 ? -32.408 48.249 -30.442 1.00 58.97 121 PRO A C 1
ATOM 850 O O . PRO A 1 121 ? -31.288 47.872 -30.106 1.00 58.97 121 PRO A O 1
ATOM 853 N N . PRO A 1 122 ? -32.684 49.574 -30.560 1.00 59.59 122 PRO A N 1
ATOM 854 C CA . PRO A 1 122 ? -31.691 50.659 -30.523 1.00 59.59 122 PRO A CA 1
ATOM 855 C C . PRO A 1 122 ? -31.677 51.493 -29.220 1.00 59.59 122 PRO A C 1
ATOM 857 O O . PRO A 1 122 ? -32.661 51.483 -28.478 1.00 59.59 122 PRO A O 1
ATOM 860 N N . LYS A 1 123 ? -30.602 52.291 -29.039 1.00 50.75 123 LYS A N 1
ATOM 861 C CA . LYS A 1 123 ? -30.467 53.650 -28.418 1.00 50.75 123 LYS A CA 1
ATOM 862 C C . LYS A 1 123 ? -29.061 53.760 -27.787 1.00 50.75 123 LYS A C 1
ATOM 864 O O . LYS A 1 123 ? -28.684 52.858 -27.061 1.00 50.75 123 LYS A O 1
ATOM 869 N N . LYS A 1 124 ? -28.244 54.807 -27.921 1.00 43.88 124 LYS A N 1
ATOM 870 C CA . LYS A 1 124 ? -28.300 56.141 -28.548 1.00 43.88 124 LYS A CA 1
ATOM 871 C C . LYS A 1 124 ? -26.840 56.662 -28.485 1.00 43.88 124 LYS A C 1
ATOM 873 O O . LYS A 1 124 ? -26.300 56.691 -27.383 1.00 43.88 124 LYS A O 1
ATOM 878 N N . ASN A 1 125 ? -26.224 57.071 -29.598 1.00 57.31 125 ASN A N 1
ATOM 879 C CA . ASN A 1 125 ? -24.990 57.886 -29.574 1.00 57.31 125 ASN A CA 1
ATOM 880 C C . ASN A 1 125 ? -25.326 59.321 -29.094 1.00 57.31 125 ASN A C 1
ATOM 882 O O . ASN A 1 125 ? -26.508 59.692 -29.072 1.00 57.31 125 ASN A O 1
ATOM 886 N N . PRO A 1 126 ? -24.325 60.136 -28.717 1.00 53.59 126 PRO A N 1
ATOM 887 C CA . PRO A 1 126 ? -23.641 60.919 -29.752 1.00 53.59 126 PRO A CA 1
ATOM 888 C C . PRO A 1 126 ? -22.102 60.901 -29.655 1.00 53.59 126 PRO A C 1
ATOM 890 O O . PRO A 1 126 ? -21.521 61.070 -28.587 1.00 53.59 126 PRO A O 1
ATOM 893 N N . ASP A 1 127 ? -21.489 60.730 -30.825 1.00 53.41 127 ASP A N 1
ATOM 894 C CA . ASP A 1 127 ? -20.106 61.039 -31.233 1.00 53.41 127 ASP A CA 1
ATOM 895 C C . ASP A 1 127 ? -19.741 62.535 -30.972 1.00 53.41 127 ASP A C 1
ATOM 897 O O . ASP A 1 127 ? -20.658 63.294 -30.640 1.00 53.41 127 ASP A O 1
ATOM 901 N N . PRO A 1 128 ? -18.493 63.044 -31.173 1.00 52.97 128 PRO A N 1
ATOM 902 C CA . PRO A 1 128 ? -17.392 62.474 -31.964 1.00 52.97 128 PRO A CA 1
ATOM 903 C C . PRO A 1 128 ? -15.956 62.639 -31.408 1.00 52.97 128 PRO A C 1
ATOM 905 O O . PRO A 1 128 ? -15.671 63.394 -30.481 1.00 52.97 128 PRO A O 1
ATOM 908 N N . MET A 1 129 ? -15.025 61.930 -32.053 1.00 54.44 129 MET A N 1
ATOM 909 C CA . MET A 1 129 ? -13.574 62.126 -31.950 1.00 54.44 129 MET A CA 1
ATOM 910 C C . MET A 1 129 ? -13.158 63.552 -32.356 1.00 54.44 129 MET A C 1
ATOM 912 O O . MET A 1 129 ? -13.675 64.060 -33.352 1.00 54.44 129 MET A O 1
ATOM 916 N N . PRO A 1 130 ? -12.131 64.143 -31.726 1.00 64.12 130 PRO A N 1
ATOM 917 C CA . PRO A 1 130 ? -11.247 65.069 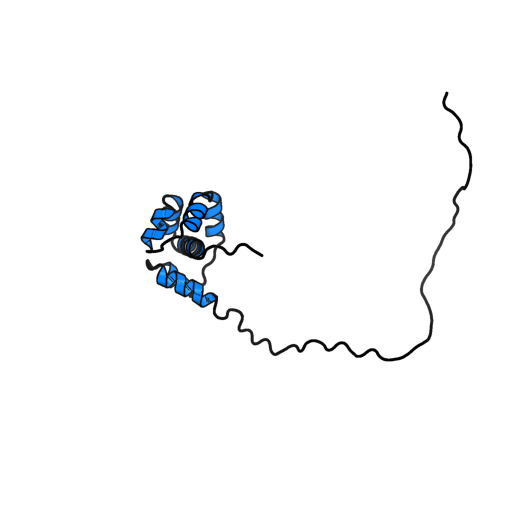-32.407 1.00 64.12 130 PRO A CA 1
ATOM 918 C C . PRO A 1 130 ? -10.144 64.279 -33.126 1.00 64.12 130 PRO A C 1
ATOM 920 O O . PRO A 1 130 ? -9.265 63.675 -32.510 1.00 64.12 130 PRO A O 1
ATOM 923 N N . THR A 1 131 ? -10.220 64.273 -34.452 1.00 56.22 131 THR A N 1
ATOM 924 C CA . THR A 1 131 ? -9.070 64.094 -35.338 1.00 56.22 131 THR A CA 1
ATOM 925 C C . THR A 1 131 ? -8.128 65.297 -35.248 1.00 56.22 131 THR A C 1
ATOM 927 O O . THR A 1 131 ? -8.569 66.413 -35.000 1.00 56.22 131 THR A O 1
ATOM 930 N N . GLU A 1 132 ? -6.859 65.033 -35.568 1.00 47.16 132 GLU A N 1
ATOM 931 C CA . GLU A 1 132 ? -5.806 65.988 -35.944 1.00 47.16 132 GLU A CA 1
ATOM 932 C C . GLU A 1 132 ? -5.166 66.875 -34.867 1.00 47.16 132 GLU A C 1
ATOM 934 O O . GLU A 1 132 ? -5.806 67.667 -34.186 1.00 47.16 132 GLU A O 1
ATOM 939 N N . GLY A 1 133 ? -3.827 66.855 -34.873 1.00 49.03 133 GLY A N 1
ATOM 940 C CA . GLY A 1 133 ? -3.078 68.106 -34.803 1.00 49.03 133 GLY A CA 1
ATOM 941 C C . GLY A 1 133 ? -1.973 68.191 -33.754 1.00 49.03 133 GLY A C 1
ATOM 942 O O . GLY A 1 133 ? -2.217 68.586 -32.626 1.00 49.03 133 GLY A O 1
ATOM 943 N N . ILE A 1 134 ? -0.736 68.008 -34.232 1.00 56.03 134 ILE A N 1
ATOM 944 C CA . ILE A 1 134 ? 0.420 68.872 -33.923 1.00 56.03 134 ILE A CA 1
ATOM 945 C C . ILE A 1 134 ? 1.218 68.563 -32.637 1.00 56.03 134 ILE A C 1
ATOM 947 O O . ILE A 1 134 ? 0.779 68.738 -31.507 1.00 56.03 134 ILE A O 1
ATOM 951 N N . ARG A 1 135 ? 2.483 68.177 -32.867 1.00 56.31 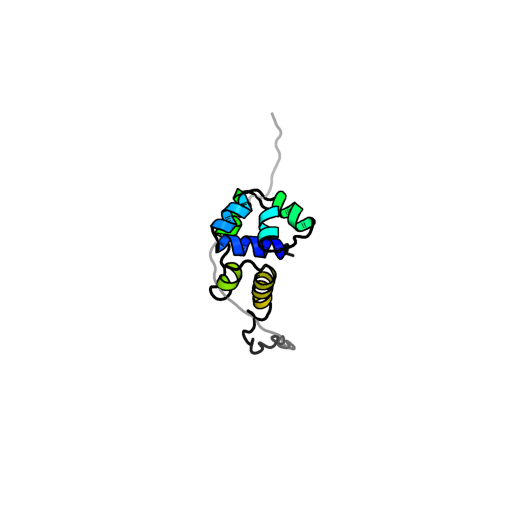135 ARG A N 1
ATOM 952 C CA . ARG A 1 135 ? 3.614 68.292 -31.933 1.00 56.31 135 ARG A CA 1
ATOM 953 C C . ARG A 1 135 ? 3.820 69.756 -31.520 1.00 56.31 135 ARG A C 1
ATOM 955 O O . ARG A 1 135 ? 3.851 70.608 -32.405 1.00 56.31 135 ARG A O 1
ATOM 962 N N . PRO A 1 136 ? 4.108 70.028 -30.240 1.00 58.69 136 PRO A N 1
ATOM 963 C CA . PRO A 1 136 ? 5.123 71.038 -29.940 1.00 58.69 136 PRO A CA 1
ATOM 964 C C . PRO A 1 136 ? 6.215 70.513 -29.005 1.00 58.69 136 PRO A C 1
ATOM 966 O O . PRO A 1 136 ? 5.977 69.717 -28.097 1.00 58.69 136 PRO A O 1
ATOM 969 N N . ASP A 1 137 ? 7.420 70.986 -29.292 1.00 52.72 137 ASP A N 1
ATOM 970 C CA . ASP A 1 137 ? 8.695 70.702 -28.656 1.00 52.72 137 ASP A CA 1
ATOM 971 C C . ASP A 1 137 ? 8.768 70.973 -27.145 1.00 52.72 137 ASP A C 1
ATOM 973 O O . ASP A 1 137 ? 8.060 71.804 -26.573 1.00 5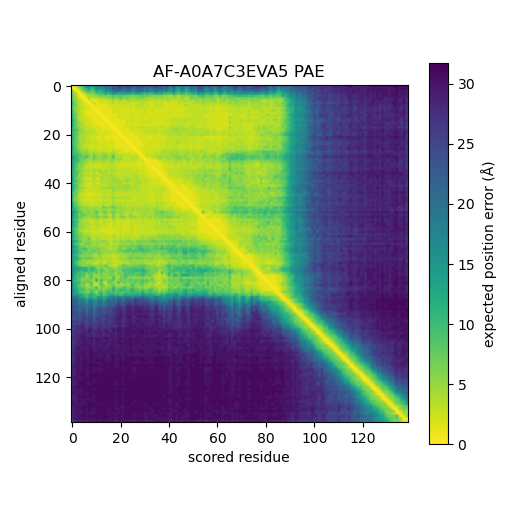2.72 137 ASP A O 1
ATOM 977 N N . ARG A 1 138 ? 9.708 70.247 -26.531 1.00 44.59 138 ARG A N 1
ATOM 978 C CA . ARG A 1 138 ? 10.248 70.457 -25.184 1.00 44.59 138 ARG A CA 1
ATOM 979 C C . ARG A 1 138 ? 10.757 71.896 -24.990 1.00 44.59 138 ARG A C 1
ATOM 981 O O . ARG A 1 138 ? 11.459 72.387 -25.873 1.00 44.59 138 ARG A O 1
ATOM 988 N N . PRO A 1 139 ? 10.553 72.502 -23.811 1.00 66.06 139 PRO A N 1
ATOM 989 C CA . PRO A 1 139 ? 11.570 73.348 -23.198 1.00 66.06 139 PRO A CA 1
ATOM 990 C C . PRO A 1 139 ? 12.699 72.509 -22.573 1.00 66.06 139 PRO A C 1
ATOM 992 O O . PRO A 1 139 ? 12.423 71.384 -22.085 1.00 66.06 139 PRO A O 1
#

Foldseek 3Di:
DPDDDPLLLVLQLALCLLPVVLVVCCLVPVCVSCVQLPHDDDPVNVVVSVPDDSVRSVVSSPPDDDDPVLSVQSPDSHVVSSSVSVVVVVPDPPPPPPPDPDPPDPPPPDDDDDDDDYDDDDDDDDDDDDDDDDDDDDD

Nearest PDB structures (foldseek):
  6lk7-assembly2_D  TM=6.774E-01  e=3.186E-01  Pseudomonas sp. Os17
  6lk7-assembly1_B  TM=6.491E-01  e=8.548E-01  Pseudomonas sp. Os17

Secondary structure (DSSP, 8-state):
---PPPHHHHHHHHHHHH-HHHHHHHHH-HHHHHHHTTPPPPHHHHHHHHHS-HHHHHHHHHH----HHHHHHHTSS-HHHHHHHHHHTSS-S-----------PPP--------------------------------